Protein 4JIU (pdb70)

B-factor: mean 21.11, std 15.4, range [8.43, 157.91]

Structure (mmCIF, N/CA/C/O backbone):
data_4JIU
#
_entry.id   4JIU
#
_cell.length_a   34.620
_cell.length_b   44.660
_cell.length_c   72.000
_cell.angle_alpha   90.00
_cell.angle_beta   90.00
_cell.angle_gamma   90.00
#
_symmetry.space_group_name_H-M   'P 21 21 21'
#
loop_
_entity.id
_entity.type
_entity.pdbx_description
1 polymer Proabylysin
2 non-polymer 'ZINC ION'
3 non-polymer GLYCEROL
4 water water
#
loop_
_atom_site.group_PDB
_atom_site.id
_atom_site.type_symbol
_atom_site.label_atom_id
_atom_site.label_alt_id
_atom_site.label_comp_id
_atom_site.label_asym_id
_atom_site.label_entity_id
_atom_site.label_seq_id
_atom_site.pdbx_PDB_ins_code
_atom_site.Cartn_x
_atom_site.Cartn_y
_atom_site.Cartn_z
_atom_site.occupancy
_atom_site.B_iso_or_equiv
_atom_site.auth_seq_id
_atom_site.auth_comp_id
_atom_site.auth_asym_id
_atom_site.auth_atom_id
_atom_site.pdbx_PDB_model_num
ATOM 1 N N . MET A 1 1 ? 16.588 28.977 71.435 1.00 60.37 1 MET A N 1
ATOM 2 C CA . MET A 1 1 ? 17.553 27.904 71.206 1.00 47.98 1 MET A CA 1
ATOM 3 C C . MET A 1 1 ? 17.054 27.099 70.002 1.00 38.76 1 MET A C 1
ATOM 4 O O . MET A 1 1 ? 16.485 27.613 69.025 1.00 30.40 1 MET A O 1
ATOM 9 N N . VAL A 1 2 ? 17.287 25.807 70.011 1.00 32.78 2 VAL A N 1
ATOM 10 C CA . VAL A 1 2 ? 16.818 24.859 69.030 1.00 24.15 2 VAL A CA 1
ATOM 11 C C . VAL A 1 2 ? 15.327 25.075 68.796 1.00 21.99 2 VAL A C 1
ATOM 12 O O . VAL A 1 2 ? 14.888 25.064 67.649 1.00 20.45 2 VAL A O 1
ATOM 16 N N . GLU A 1 3 ? 14.545 25.260 69.833 1.00 24.23 3 GLU A N 1
ATOM 17 C CA . GLU A 1 3 ? 13.110 25.483 69.725 1.00 28.73 3 GLU A CA 1
ATOM 18 C C . GLU A 1 3 ? 12.804 26.691 68.876 1.00 24.87 3 GLU A C 1
ATOM 19 O O . GLU A 1 3 ? 11.913 26.687 68.016 1.00 27.78 3 GLU A O 1
ATOM 25 N N . ASP A 1 4 ? 13.564 27.788 69.073 1.00 24.07 4 ASP A N 1
ATOM 26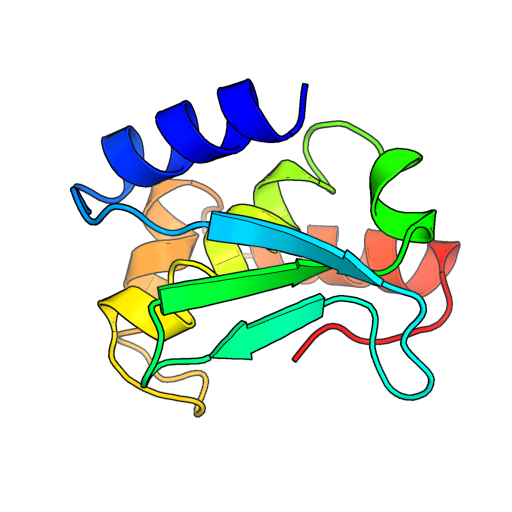 C CA . ASP A 1 4 ? 13.305 28.963 68.238 1.00 24.10 4 ASP A CA 1
ATOM 27 C C . ASP A 1 4 ? 13.669 28.718 66.786 1.00 20.29 4 ASP A C 1
ATOM 28 O O . ASP A 1 4 ? 12.939 29.158 65.861 1.00 19.80 4 ASP A O 1
ATOM 33 N N . LEU A 1 5 ? 14.771 27.994 66.557 1.00 17.65 5 LEU A N 1
ATOM 34 C CA . LEU A 1 5 ? 15.120 27.667 65.170 1.00 16.01 5 LEU A CA 1
ATOM 35 C C . LEU A 1 5 ? 14.080 26.826 64.480 1.00 14.68 5 LEU A C 1
ATOM 36 O O . LEU A 1 5 ? 13.725 27.023 63.337 1.00 15.39 5 LEU A O 1
ATOM 41 N N . LEU A 1 6 ? 13.583 25.842 65.242 1.00 14.93 6 LEU A N 1
ATOM 42 C CA . LEU A 1 6 ? 12.552 24.987 64.690 1.00 14.91 6 LEU A CA 1
ATOM 43 C C . LEU A 1 6 ? 11.279 25.740 64.286 1.00 15.10 6 LEU A C 1
ATOM 44 O O . LEU A 1 6 ? 10.727 25.474 63.216 1.00 14.80 6 LEU A O 1
ATOM 49 N N . GLU A 1 7 ? 10.883 26.715 65.099 1.00 16.51 7 GLU A N 1
ATOM 50 C CA . GLU A 1 7 ? 9.690 27.496 64.724 1.00 16.31 7 GLU A CA 1
ATOM 51 C C . GLU A 1 7 ? 9.933 28.268 63.439 1.00 15.21 7 GLU A C 1
ATOM 52 O O . GLU A 1 7 ? 9.057 28.356 62.571 1.00 16.10 7 GLU A O 1
ATOM 58 N N . HIS A 1 8 ? 11.111 28.865 63.314 1.00 15.40 8 HIS A N 1
ATOM 59 C CA . HIS A 1 8 ? 11.451 29.588 62.074 1.00 15.60 8 HIS A CA 1
ATOM 60 C C . HIS A 1 8 ? 11.461 28.627 60.893 1.00 14.62 8 HIS A C 1
ATOM 61 O O . HIS A 1 8 ? 11.008 28.997 59.812 1.00 16.58 8 HIS A O 1
ATOM 68 N N . ALA A 1 9 ? 11.992 27.436 61.051 1.00 13.95 9 ALA A N 1
ATOM 69 C CA . ALA A 1 9 ? 12.019 26.456 59.972 1.00 13.62 9 ALA A CA 1
ATOM 70 C C . ALA A 1 9 ? 10.636 26.037 59.545 1.00 14.13 9 ALA A C 1
ATOM 71 O O . ALA A 1 9 ? 10.346 25.949 58.342 1.00 14.88 9 ALA A O 1
ATOM 73 N N . LYS A 1 10 ? 9.742 25.760 60.507 1.00 13.88 10 LYS A N 1
ATOM 74 C CA . LYS A 1 10 ? 8.350 25.436 60.159 1.00 13.48 10 LYS A CA 1
ATOM 75 C C . LYS A 1 10 ? 7.690 26.571 59.432 1.00 13.74 10 LYS A C 1
ATOM 76 O O . LYS A 1 10 ? 6.933 26.328 58.481 1.00 16.14 10 LYS A O 1
ATOM 82 N N . ASP A 1 11 ? 7.937 27.801 59.820 1.00 14.04 11 ASP A N 1
ATOM 83 C CA . ASP A 1 11 ? 7.311 28.957 59.147 1.00 15.94 11 ASP A CA 1
ATOM 84 C C . ASP A 1 11 ? 7.771 29.064 57.702 1.00 15.69 11 ASP A C 1
ATOM 85 O O . ASP A 1 11 ? 6.969 29.289 56.776 1.00 19.55 11 ASP A O 1
ATOM 90 N N . ILE A 1 12 ? 9.086 28.881 57.479 1.00 14.93 12 ILE A N 1
ATOM 91 C CA . ILE A 1 12 ? 9.569 29.004 56.097 1.00 15.42 12 ILE A CA 1
ATOM 92 C C . ILE A 1 12 ? 9.077 27.894 55.201 1.00 15.47 12 ILE A C 1
ATOM 93 O O . ILE A 1 12 ? 8.755 28.103 54.035 1.00 16.81 12 ILE A O 1
ATOM 98 N N . LEU A 1 13 ? 9.066 26.676 55.758 1.00 15.36 13 LEU A N 1
ATOM 99 C CA . LEU A 1 13 ? 8.615 25.549 54.945 1.00 14.19 13 LEU A CA 1
ATOM 100 C C . LEU A 1 13 ? 7.103 25.577 54.802 1.00 15.62 13 LEU A C 1
ATOM 101 O O . LEU A 1 13 ? 6.546 24.886 53.941 1.00 21.99 13 LEU A O 1
ATOM 106 N N . GLY A 1 14 ? 6.409 26.310 55.669 1.00 15.79 14 GLY A N 1
ATOM 107 C CA . GLY A 1 14 ? 4.938 26.238 55.680 1.00 17.72 14 GLY A CA 1
ATOM 108 C C . GLY A 1 14 ? 4.429 24.899 56.172 1.00 16.48 14 GLY A C 1
ATOM 109 O O . GLY A 1 14 ? 3.531 24.276 55.570 1.00 20.94 14 GLY A O 1
ATOM 110 N N . TYR A 1 15 ? 4.967 24.516 57.331 1.00 14.62 15 TYR A N 1
ATOM 111 C CA . TYR A 1 15 ? 4.730 23.161 57.865 1.00 13.35 15 TYR A CA 1
ATOM 112 C C . TYR A 1 15 ? 4.298 23.242 59.328 1.00 12.82 15 TYR A C 1
ATOM 113 O O . TYR A 1 15 ? 5.194 23.119 60.175 1.00 15.42 15 TYR A O 1
ATOM 122 N N . GLN A 1 16 ? 3.035 23.375 59.564 1.00 13.11 16 GLN A N 1
ATOM 123 C CA . GLN A 1 16 ? 2.533 23.570 60.921 1.00 14.24 16 GLN A CA 1
ATOM 124 C C . GLN A 1 16 ? 2.083 22.249 61.457 1.00 13.70 16 GLN A C 1
ATOM 125 O O . GLN A 1 16 ? 0.915 21.840 61.303 1.00 16.51 16 GLN A O 1
ATOM 131 N N . ARG A 1 17 ? 3.025 21.571 62.031 1.00 14.28 17 ARG A N 1
ATOM 132 C CA . ARG A 1 17 ? 2.865 20.290 62.684 1.00 13.38 17 ARG A CA 1
ATOM 133 C C . ARG A 1 17 ? 3.632 20.392 63.997 1.00 13.23 17 ARG A C 1
ATOM 134 O O . ARG A 1 17 ? 4.735 20.972 63.986 1.00 13.51 17 ARG A O 1
ATOM 142 N N . PRO A 1 18 ? 3.148 19.796 65.066 1.00 13.40 18 PRO A N 1
ATOM 143 C CA . PRO A 1 18 ? 3.822 19.890 66.376 1.00 13.98 18 PRO A CA 1
ATOM 144 C C . PRO A 1 18 ? 4.989 18.933 66.524 1.00 12.24 18 PRO A C 1
ATOM 145 O O . PRO A 1 18 ? 5.016 18.033 67.355 1.00 13.84 18 PRO A O 1
ATOM 149 N N . VAL A 1 19 ? 5.984 19.152 65.675 1.00 12.20 19 VAL A N 1
ATOM 150 C CA . VAL A 1 19 ? 7.204 18.320 65.650 1.00 11.69 19 VAL A CA 1
ATOM 151 C C . VAL A 1 19 ? 7.959 18.579 66.938 1.00 11.85 19 VAL A C 1
ATOM 152 O O . VAL A 1 19 ? 8.179 19.734 67.323 1.00 13.49 19 VAL A O 1
ATOM 156 N N . LYS A 1 20 ? 8.378 17.523 67.580 1.00 11.75 20 LYS A N 1
ATOM 157 C CA . LYS A 1 20 ? 9.113 17.580 68.821 1.00 12.64 20 LYS A CA 1
ATOM 158 C C . LYS A 1 20 ? 10.583 17.280 68.579 1.00 12.66 20 LYS A C 1
ATOM 159 O O . LYS A 1 20 ? 10.892 16.308 67.902 1.00 15.02 20 LYS A O 1
ATOM 165 N N . VAL A 1 21 ? 11.430 18.058 69.190 1.00 13.20 21 VAL A N 1
ATOM 166 C CA . VAL A 1 21 ? 12.870 17.843 69.123 1.00 13.37 21 VAL A CA 1
ATOM 167 C C . VAL A 1 21 ? 13.348 17.125 70.388 1.00 14.74 21 VAL A C 1
ATOM 168 O O . VAL A 1 21 ? 13.015 17.535 71.515 1.00 19.66 21 VAL A O 1
ATOM 172 N N . ARG A 1 22 ? 14.082 16.064 70.232 1.00 12.53 22 ARG A N 1
ATOM 173 C CA . ARG A 1 22 ? 14.692 15.311 71.301 1.00 15.49 22 ARG A CA 1
ATOM 174 C C . ARG A 1 22 ? 16.173 15.304 71.117 1.00 17.02 22 ARG A C 1
ATOM 175 O O . ARG A 1 22 ? 16.674 15.208 70.008 1.00 16.96 22 ARG A O 1
ATOM 183 N N . ILE A 1 23 ? 16.897 15.429 72.210 1.00 14.88 23 ILE A N 1
ATOM 184 C CA . ILE A 1 23 ? 18.347 15.341 72.171 1.00 15.67 23 ILE A CA 1
ATOM 185 C C . ILE A 1 23 ? 18.746 14.010 72.755 1.00 15.16 23 ILE A C 1
ATOM 186 O O . ILE A 1 23 ? 18.409 13.746 73.926 1.00 19.55 23 ILE A O 1
ATOM 191 N N . ARG A 1 24 ? 19.444 13.165 72.019 1.00 13.18 24 ARG A N 1
ATOM 192 C CA . ARG A 1 24 ? 19.816 11.836 72.460 1.00 13.67 24 ARG A CA 1
ATOM 193 C C . ARG A 1 24 ? 21.133 11.478 71.816 1.00 13.03 24 ARG A C 1
ATOM 194 O O . ARG A 1 24 ? 21.318 11.817 70.646 1.00 14.07 24 ARG A O 1
ATOM 202 N N . PRO A 1 25 ? 22.010 10.766 72.506 1.00 12.58 25 PRO A N 1
ATOM 203 C CA . PRO A 1 25 ? 23.233 10.332 71.862 1.00 13.47 25 PRO A CA 1
ATOM 204 C C . PRO A 1 25 ? 22.922 9.272 70.815 1.00 15.15 25 PRO A C 1
ATOM 205 O O . PRO A 1 25 ? 22.301 8.259 71.073 1.00 20.49 25 PRO A O 1
ATOM 209 N N . LEU A 1 26 ? 23.407 9.521 69.615 1.00 15.94 26 LEU A N 1
ATOM 210 C CA . LEU A 1 26 ? 23.210 8.643 68.483 1.00 19.95 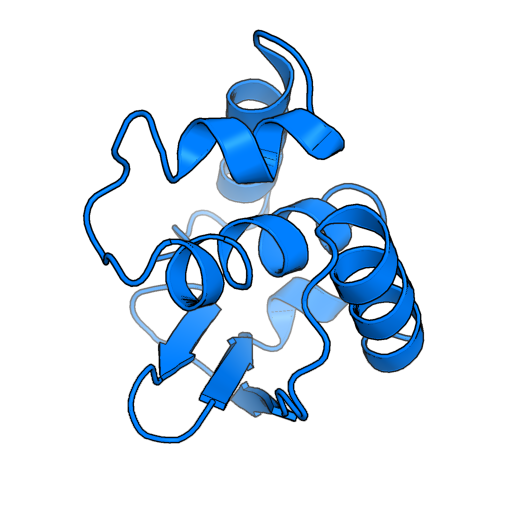26 LEU A CA 1
ATOM 211 C C . LEU A 1 26 ? 24.569 8.090 68.051 1.00 23.30 26 LEU A C 1
ATOM 212 O O . LEU A 1 26 ? 25.564 8.798 68.093 1.00 29.47 26 LEU A O 1
ATOM 217 N N . LYS A 1 27 ? 24.607 6.854 67.616 1.00 30.24 27 LYS A N 1
ATOM 218 C CA . LYS A 1 27 ? 25.859 6.226 67.226 1.00 31.00 27 LYS A CA 1
ATOM 219 C C . LYS A 1 27 ? 26.186 6.562 65.775 1.00 27.13 27 LYS A C 1
ATOM 220 O O . LYS A 1 27 ? 27.229 7.061 65.388 1.00 38.79 27 LYS A O 1
ATOM 226 N N . MET A 1 28 ? 25.187 6.282 64.963 1.00 26.42 28 MET A N 1
ATOM 227 C CA . MET A 1 28 ? 25.394 6.130 63.527 1.00 26.24 28 MET A CA 1
ATOM 228 C C . MET A 1 28 ? 25.141 7.390 62.745 1.00 23.30 28 MET A C 1
ATOM 229 O O . MET A 1 28 ? 25.514 7.418 61.578 1.00 30.74 28 MET A O 1
ATOM 234 N N . SER A 1 29 ? 24.540 8.414 63.364 1.00 21.96 29 SER A N 1
ATOM 235 C CA . SER A 1 29 ? 24.261 9.680 62.739 1.00 18.89 29 SER A CA 1
ATOM 236 C C . SER A 1 29 ? 24.269 10.795 63.773 1.00 16.34 29 SER A C 1
ATOM 237 O O . SER A 1 29 ? 24.463 10.548 64.968 1.00 19.94 29 SER A O 1
ATOM 240 N N . ILE A 1 30 ? 23.993 11.989 63.284 1.00 14.14 30 ILE A N 1
ATOM 241 C CA . ILE A 1 30 ? 23.787 13.089 64.209 1.00 13.22 30 ILE A CA 1
ATOM 242 C C . ILE A 1 30 ? 22.347 13.584 64.258 1.00 10.87 30 ILE A C 1
ATOM 243 O O . ILE A 1 30 ? 22.057 14.429 65.084 1.00 12.33 30 ILE A O 1
ATOM 248 N N . ALA A 1 31 ? 21.479 13.080 63.385 1.00 10.96 31 ALA A N 1
ATOM 249 C CA . ALA A 1 31 ? 20.075 13.487 63.408 1.00 9.87 31 ALA A CA 1
ATOM 250 C C . ALA A 1 31 ? 19.257 12.522 62.610 1.00 9.87 31 ALA A C 1
ATOM 251 O O . ALA A 1 31 ? 19.701 12.012 61.591 1.00 11.25 31 ALA A O 1
ATOM 253 N N . ARG A 1 32 ? 18.011 12.342 63.071 1.00 10.93 32 ARG A N 1
ATOM 254 C CA . ARG A 1 32 ? 17.063 11.509 62.324 1.00 10.52 32 ARG A CA 1
ATOM 255 C C . ARG A 1 32 ? 15.631 11.913 62.708 1.00 10.01 32 ARG A C 1
ATOM 256 O O . ARG A 1 32 ? 15.477 12.697 63.628 1.00 13.79 32 ARG A O 1
ATOM 264 N N . VAL A 1 33 ? 14.649 11.441 61.980 1.00 9.90 33 VAL A N 1
ATOM 265 C CA . VAL A 1 33 ? 13.253 11.709 62.270 1.00 9.49 33 VAL A CA 1
ATOM 266 C C . VAL A 1 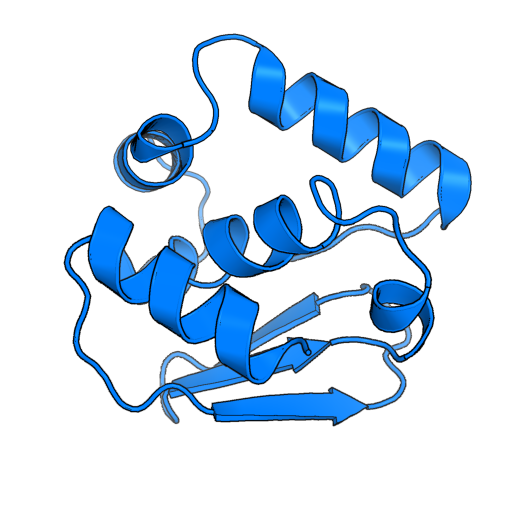33 ? 12.500 10.428 62.587 1.00 9.69 33 VAL A C 1
ATOM 267 O O . VAL A 1 33 ? 12.871 9.316 62.246 1.00 10.73 33 VAL A O 1
ATOM 271 N N . SER A 1 34 ? 11.325 10.661 63.193 1.00 10.86 34 SER A N 1
ATOM 272 C CA . SER A 1 34 ? 10.234 9.696 63.210 1.00 10.08 34 SER A CA 1
ATOM 273 C C . SER A 1 34 ? 9.044 10.308 62.432 1.00 9.74 34 SER A C 1
ATOM 274 O O . SER A 1 34 ? 8.489 11.336 62.864 1.00 10.50 34 SER A O 1
ATOM 277 N N . PHE A 1 35 ? 8.738 9.693 61.299 1.00 10.39 35 PHE A N 1
ATOM 278 C CA . PHE A 1 35 ? 7.545 10.058 60.547 1.00 10.53 35 PHE A CA 1
ATOM 279 C C . PHE A 1 35 ? 6.285 9.746 61.329 1.00 11.13 35 PHE A C 1
ATOM 280 O O . PHE A 1 35 ? 5.286 10.487 61.321 1.00 12.63 35 PHE A O 1
ATOM 288 N N . LYS A 1 36 ? 6.302 8.597 62.009 1.00 10.88 36 LYS A N 1
ATOM 289 C CA . LYS A 1 36 ? 5.135 8.114 62.747 1.00 12.55 36 LYS A CA 1
ATOM 290 C C . LYS A 1 36 ? 4.745 9.052 63.859 1.00 12.52 36 LYS A C 1
ATOM 291 O O . LYS A 1 36 ? 3.582 9.397 64.042 1.00 15.86 36 LYS A O 1
ATOM 297 N N . TYR A 1 37 ? 5.742 9.494 64.626 1.00 12.08 37 TYR A N 1
ATOM 298 C CA . TYR A 1 37 ? 5.510 10.276 65.832 1.00 12.31 37 TYR A CA 1
ATOM 299 C C . TYR A 1 37 ? 5.773 11.765 65.669 1.00 12.34 37 TYR A C 1
ATOM 300 O O . TYR A 1 37 ? 5.449 12.563 66.549 1.00 14.75 37 TYR A O 1
ATOM 309 N N . GLY A 1 38 ? 6.367 12.180 64.538 1.00 11.61 38 GLY A N 1
ATOM 310 C CA . GLY A 1 38 ? 6.581 13.592 64.338 1.00 11.56 38 GLY A CA 1
ATOM 311 C C . GLY A 1 38 ? 7.657 14.139 65.273 1.00 10.76 38 GLY A C 1
ATOM 312 O O . GLY A 1 38 ? 7.429 15.107 66.006 1.00 12.79 38 GLY A O 1
ATOM 313 N N . THR A 1 39 ? 8.836 13.524 65.219 1.00 10.64 39 THR A N 1
ATOM 314 C CA . THR A 1 39 ? 9.946 13.942 66.060 1.00 10.26 39 THR A CA 1
ATOM 315 C C . THR A 1 39 ? 11.208 14.086 65.204 1.00 9.29 39 THR A C 1
ATOM 316 O O . THR A 1 39 ? 11.365 13.445 64.168 1.00 10.50 39 THR A O 1
ATOM 320 N N . ILE A 1 40 ? 12.076 14.928 65.711 1.00 9.20 40 ILE A N 1
ATOM 321 C CA . ILE A 1 40 ? 13.449 15.068 65.219 1.00 9.15 40 ILE A CA 1
ATOM 322 C C . ILE A 1 40 ? 14.365 14.772 66.402 1.00 9.95 40 ILE A C 1
ATOM 323 O O . ILE A 1 40 ? 14.222 15.436 67.430 1.00 11.79 40 ILE A O 1
ATOM 328 N N . THR A 1 41 ? 15.236 13.792 66.279 1.00 10.28 41 THR A N 1
ATOM 329 C CA . THR A 1 41 ? 16.217 13.493 67.320 1.00 10.87 41 THR A CA 1
ATOM 330 C C . THR A 1 41 ? 17.573 13.941 66.855 1.00 11.26 41 THR A C 1
ATOM 331 O O . THR A 1 41 ? 18.002 13.637 65.738 1.00 12.20 41 THR A O 1
ATOM 335 N N . LEU A 1 42 ? 18.269 14.696 67.725 1.00 11.94 42 LEU A N 1
ATOM 336 C CA . LEU A 1 42 ? 19.542 15.281 67.445 1.00 11.38 42 LEU A CA 1
ATOM 337 C C . LEU A 1 42 ? 20.554 14.739 68.450 1.00 11.50 42 LEU A C 1
ATOM 338 O O . LEU A 1 42 ? 20.266 14.715 69.655 1.00 12.31 42 LEU A O 1
ATOM 343 N N . ASP A 1 43 ? 21.722 14.426 67.984 1.00 11.78 43 ASP A N 1
ATOM 344 C CA . ASP A 1 43 ? 22.855 14.117 68.873 1.00 12.35 43 ASP A CA 1
ATOM 345 C C . ASP A 1 43 ? 23.283 15.386 69.588 1.00 12.47 43 ASP A C 1
ATOM 346 O O . ASP A 1 43 ? 23.211 16.456 68.995 1.00 13.61 43 ASP A O 1
ATOM 351 N N . PRO A 1 44 ? 23.698 15.322 70.865 1.00 13.20 44 PRO A N 1
ATOM 352 C CA . PRO A 1 44 ? 24.087 16.532 71.554 1.00 14.37 44 PRO A CA 1
ATOM 353 C C . PRO A 1 44 ? 25.155 17.353 70.848 1.00 16.20 44 PRO A C 1
ATOM 354 O O . PRO A 1 44 ? 25.205 18.592 71.052 1.00 17.69 44 PRO A O 1
ATOM 358 N N . ALA A 1 45 ? 25.989 16.735 70.021 1.00 16.39 45 ALA A N 1
ATOM 359 C CA . ALA A 1 45 ? 26.986 17.535 69.308 1.00 20.24 45 ALA A CA 1
ATOM 360 C C . ALA A 1 45 ? 26.378 18.597 68.402 1.00 17.21 45 ALA A C 1
ATOM 361 O O . ALA A 1 45 ? 27.005 19.633 68.111 1.00 19.84 45 ALA A O 1
ATOM 363 N N . VAL A 1 46 ? 25.186 18.373 67.922 1.00 14.87 46 VAL A N 1
ATOM 364 C CA . VAL A 1 46 ? 24.547 19.376 67.069 1.00 15.49 46 VAL A CA 1
ATOM 365 C C . VAL A 1 46 ? 24.437 20.710 67.780 1.00 18.82 46 VAL A C 1
ATOM 366 O O . VAL A 1 46 ? 24.460 21.734 67.128 1.00 18.85 46 VAL A O 1
ATOM 370 N N . LEU A 1 47 ? 24.250 20.725 69.103 1.00 20.49 47 LEU A N 1
ATOM 371 C CA . LEU A 1 47 ? 23.914 21.952 69.842 1.00 18.58 47 LEU A CA 1
ATOM 372 C C . LEU A 1 47 ? 25.088 22.890 69.926 1.00 19.33 47 LEU A C 1
ATOM 373 O O . LEU A 1 47 ? 24.951 24.051 70.321 1.00 21.16 47 LEU A O 1
ATOM 378 N N . ASN A 1 48 ? 26.289 22.384 69.523 1.00 19.28 48 ASN A N 1
ATOM 379 C CA . ASN A 1 48 ? 27.483 23.187 69.476 1.00 20.95 48 ASN A CA 1
ATOM 380 C C . ASN A 1 48 ? 27.891 23.608 68.064 1.00 22.99 48 ASN A C 1
ATOM 381 O O . ASN A 1 48 ? 28.974 24.196 67.842 1.00 22.52 48 ASN A O 1
ATOM 386 N N . LEU A 1 49 ? 27.102 23.328 67.053 1.00 21.24 49 LEU A N 1
ATOM 387 C CA . LEU A 1 49 ? 27.356 23.795 65.682 1.00 16.96 49 LEU A CA 1
ATOM 388 C C . LEU A 1 49 ? 27.065 25.267 65.519 1.00 16.98 49 LEU A C 1
ATOM 389 O O . LEU A 1 49 ? 26.390 25.875 66.373 1.00 21.05 49 LEU A O 1
ATOM 394 N N . GLU A 1 50 ? 27.555 25.894 64.439 1.00 18.75 50 GLU A N 1
ATOM 395 C CA . GLU A 1 50 ? 27.148 27.258 64.136 1.00 19.83 50 GLU A CA 1
ATOM 396 C C . GLU A 1 50 ? 25.638 27.306 63.802 1.00 15.29 50 GLU A C 1
ATOM 397 O O . GLU A 1 50 ? 25.061 26.320 63.415 1.00 14.09 50 GLU A O 1
ATOM 403 N N . GLU A 1 51 ? 25.030 28.490 63.930 1.00 15.11 51 GLU A N 1
ATOM 404 C CA . GLU A 1 51 ? 23.583 28.581 63.728 1.00 14.21 51 GLU A CA 1
ATOM 405 C C . GLU A 1 51 ? 23.163 28.104 62.354 1.00 12.81 51 GLU A C 1
ATOM 406 O O . GLU A 1 51 ? 22.137 27.449 62.262 1.00 12.71 51 GLU A O 1
ATOM 412 N N . GLU A 1 52 ? 23.887 28.480 61.279 1.00 12.75 52 GLU A N 1
ATOM 413 C CA . GLU A 1 52 ? 23.432 28.062 59.957 1.00 11.92 52 GLU A CA 1
ATOM 414 C C . GLU A 1 52 ? 23.484 26.559 59.822 1.00 10.47 52 GLU A C 1
ATOM 415 O O . GLU A 1 52 ? 22.656 25.967 59.127 1.00 11.43 52 GLU A O 1
ATOM 421 N N . GLU A 1 53 ? 24.489 25.906 60.425 1.00 11.23 53 GLU A N 1
ATOM 422 C CA A GLU A 1 53 ? 24.646 24.467 60.437 0.32 10.55 53 GLU A CA 1
ATOM 423 C CA B GLU A 1 53 ? 24.615 24.459 60.379 0.68 10.77 53 GLU A CA 1
ATOM 424 C C . GLU A 1 53 ? 23.494 23.783 61.181 1.00 11.06 53 GLU A C 1
ATOM 425 O O . GLU A 1 53 ? 22.935 22.818 60.720 1.00 10.40 53 GLU A O 1
ATOM 436 N N . MET A 1 54 ? 23.209 24.308 62.368 1.00 10.68 54 MET A N 1
ATOM 437 C CA . MET A 1 54 ? 22.053 23.770 63.129 1.00 11.12 54 MET A CA 1
ATOM 438 C C . MET A 1 54 ? 20.760 23.935 62.339 1.00 10.15 54 MET A C 1
ATOM 439 O O . MET A 1 54 ? 19.921 23.043 62.299 1.00 10.95 54 MET A O 1
ATOM 447 N N . PHE A 1 55 ? 20.595 25.127 61.761 1.00 9.84 55 PHE A N 1
ATOM 448 C CA . PHE A 1 55 ? 19.392 25.390 60.982 1.00 9.60 55 PHE A CA 1
ATOM 449 C C . PHE A 1 55 ? 19.313 24.423 59.793 1.00 9.30 55 PHE A C 1
ATOM 450 O O . PHE A 1 55 ? 18.232 23.942 59.471 1.00 10.03 55 PHE A O 1
ATOM 458 N N . TYR A 1 56 ? 20.442 24.168 59.127 1.00 9.30 56 TYR A N 1
ATOM 459 C CA . TYR A 1 56 ? 20.433 23.192 58.037 1.00 9.05 56 TYR A CA 1
ATOM 460 C C . TYR A 1 56 ? 19.888 21.863 58.493 1.00 8.84 56 TYR A C 1
ATOM 461 O O . TYR A 1 56 ? 19.110 21.212 57.837 1.00 9.39 56 TYR A O 1
ATOM 470 N N . ILE A 1 57 ? 20.431 21.353 59.621 1.00 9.24 57 ILE A N 1
ATOM 471 C CA . ILE A 1 57 ? 19.981 20.063 60.108 1.00 9.30 57 ILE A CA 1
ATOM 472 C C . ILE A 1 57 ? 18.470 20.052 60.337 1.00 9.14 57 ILE A C 1
ATOM 473 O O . ILE A 1 57 ? 17.797 19.100 59.958 1.00 9.77 57 ILE A O 1
ATOM 478 N N . LEU A 1 58 ? 17.954 21.078 61.000 1.00 9.35 58 LEU A N 1
ATOM 479 C CA . LEU A 1 58 ? 16.526 21.154 61.240 1.00 9.23 58 LEU A CA 1
ATOM 480 C C . LEU A 1 58 ? 15.744 21.187 59.952 1.00 8.96 58 LEU A C 1
ATOM 481 O O . LEU A 1 58 ? 14.704 20.523 59.824 1.00 10.07 58 LEU A O 1
ATOM 486 N N . ILE A 1 59 ? 16.163 22.006 58.979 1.00 9.13 59 ILE A N 1
ATOM 487 C CA . ILE A 1 59 ? 15.496 22.094 57.694 1.00 8.89 59 ILE A CA 1
ATOM 488 C C . ILE A 1 59 ? 15.564 20.755 56.973 1.00 8.51 59 ILE A C 1
ATOM 489 O O . ILE A 1 59 ? 14.528 20.344 56.394 1.00 9.51 59 ILE A O 1
ATOM 494 N N . HIS A 1 60 ? 16.709 20.108 56.968 1.00 9.10 60 HIS A N 1
ATOM 495 C CA . HIS A 1 60 ? 16.866 18.816 56.320 1.00 8.81 60 HIS A CA 1
ATOM 496 C C . HIS A 1 60 ? 15.905 17.819 56.910 1.00 8.43 60 HIS A C 1
ATOM 497 O O . HIS A 1 60 ? 15.209 17.067 56.196 1.00 9.21 60 HIS A O 1
ATOM 504 N N . GLU A 1 61 ? 15.890 17.742 58.241 1.00 8.71 61 GLU A N 1
ATOM 505 C CA . GLU A 1 61 ? 15.018 16.753 58.878 1.00 8.84 61 GLU A CA 1
ATOM 506 C C . GLU A 1 61 ? 13.521 17.079 58.718 1.00 8.78 61 GLU A C 1
ATOM 507 O O . GLU A 1 61 ? 12.721 16.213 58.439 1.00 9.27 61 GLU A O 1
ATOM 513 N N . LEU A 1 62 ? 13.167 18.364 58.817 1.00 8.74 62 LEU A N 1
ATOM 514 C CA A LEU A 1 62 ? 11.791 18.749 58.593 0.41 9.21 62 LEU A CA 1
ATOM 515 C CA B LEU A 1 62 ? 11.810 18.786 58.583 0.59 9.55 62 LEU A CA 1
ATOM 516 C C . LEU A 1 62 ? 11.409 18.488 57.132 1.00 9.52 62 LEU A C 1
ATOM 517 O O . LEU A 1 62 ? 10.251 18.123 56.893 1.00 10.77 62 LEU A O 1
ATOM 526 N N . ALA A 1 63 ? 12.320 18.632 56.177 1.00 9.55 63 ALA A N 1
ATOM 527 C CA . ALA A 1 63 ? 12.043 18.326 54.799 1.00 9.42 63 ALA A CA 1
ATOM 528 C C . ALA A 1 63 ? 11.707 16.864 54.603 1.00 9.34 63 ALA A C 1
ATOM 529 O O . ALA A 1 63 ? 10.825 16.515 53.807 1.00 10.27 63 ALA A O 1
ATOM 531 N N . HIS A 1 64 ? 12.356 15.974 55.344 1.00 8.81 64 HIS A N 1
ATOM 532 C CA . HIS A 1 64 ? 11.994 14.545 55.296 1.00 8.88 64 HIS A CA 1
ATOM 533 C C . HIS A 1 64 ? 10.546 14.381 55.699 1.00 9.56 64 HIS A C 1
ATOM 534 O O . HIS A 1 64 ? 9.751 13.698 55.066 1.00 10.79 64 HIS A O 1
ATOM 541 N N . LEU A 1 65 ? 10.177 14.986 56.814 1.00 9.71 65 LEU A N 1
ATOM 542 C CA . LEU A 1 65 ? 8.845 14.865 57.366 1.00 10.58 65 LEU A CA 1
ATOM 543 C C . LEU A 1 65 ? 7.825 15.463 56.404 1.00 11.05 65 LEU A C 1
ATOM 544 O O . LEU A 1 65 ? 6.768 14.843 56.148 1.00 13.79 65 LEU A O 1
ATOM 549 N N . LYS A 1 66 ? 8.073 16.647 55.889 1.00 11.30 66 LYS A N 1
ATOM 550 C CA . LYS A 1 66 ? 7.110 17.311 55.017 1.00 11.54 66 LYS A CA 1
ATOM 551 C C . LYS A 1 66 ? 6.941 16.608 53.686 1.00 11.51 66 LYS A C 1
ATOM 552 O O . LYS A 1 66 ? 5.843 16.474 53.188 1.00 13.20 66 LYS A O 1
ATOM 562 N N . ALA A 1 67 ? 8.056 16.253 53.052 1.00 11.27 67 ALA A N 1
ATOM 563 C CA . ALA A 1 67 ? 8.029 15.537 51.787 1.00 12.12 67 ALA A CA 1
ATOM 564 C C . ALA A 1 67 ? 7.630 14.092 51.942 1.00 12.28 67 ALA A C 1
ATOM 565 O O . ALA A 1 67 ? 7.379 13.416 50.927 1.00 14.84 67 ALA A O 1
ATOM 567 N N . GLU A 1 68 ? 7.575 13.562 53.149 1.00 12.14 68 GLU A N 1
ATOM 568 C CA . GLU A 1 68 ? 7.104 12.233 53.487 1.00 13.35 68 GLU A CA 1
ATOM 569 C C . GLU A 1 68 ? 7.935 11.176 52.788 1.00 11.64 68 GLU A C 1
ATOM 570 O O . GLU A 1 68 ? 7.470 10.225 52.190 1.00 14.38 68 GLU A O 1
ATOM 576 N N . THR A 1 69 ? 9.254 11.377 52.879 1.00 11.33 69 THR A N 1
ATOM 577 C CA . THR A 1 69 ? 10.195 10.465 52.247 1.00 12.80 69 THR A CA 1
ATOM 578 C C . THR A 1 69 ? 11.544 10.422 52.936 1.00 11.48 69 THR A C 1
ATOM 579 O O . THR A 1 69 ? 11.992 11.489 53.362 1.00 12.00 69 THR A O 1
ATOM 583 N N . SER A 1 70 ? 12.106 9.235 53.034 1.00 10.53 70 SER A N 1
ATOM 584 C CA . SER A 1 70 ? 13.478 9.075 53.443 1.00 10.09 70 SER A CA 1
ATOM 585 C C . SER A 1 70 ? 14.498 9.225 52.311 1.00 10.05 70 SER A C 1
ATOM 586 O O . SER A 1 70 ? 15.682 9.449 52.544 1.00 10.94 70 SER A O 1
ATOM 589 N N . TYR A 1 71 ? 14.013 9.087 51.089 1.00 11.65 71 TYR A N 1
ATOM 590 C CA . TYR A 1 71 ? 14.853 9.274 49.933 1.00 11.62 71 TYR A CA 1
ATOM 591 C C . TYR A 1 71 ? 15.000 10.767 49.630 1.00 11.06 71 TYR A C 1
ATOM 592 O O . TYR A 1 71 ? 14.006 11.490 49.686 1.00 11.93 71 TYR A O 1
ATOM 601 N N . HIS A 1 72 ? 16.226 11.201 49.289 1.00 10.69 72 HIS A N 1
ATOM 602 C CA . HIS A 1 72 ? 16.444 12.610 49.036 1.00 11.18 72 HIS A CA 1
ATOM 603 C C . HIS A 1 72 ? 16.023 12.923 47.578 1.00 11.96 72 HIS A C 1
ATOM 604 O O . HIS A 1 72 ? 16.858 13.093 46.682 1.00 14.02 72 HIS A O 1
ATOM 611 N N . SER A 1 73 ? 14.740 13.011 47.391 1.00 11.82 73 SER A N 1
ATOM 612 C CA . SER A 1 73 ? 14.070 13.211 46.098 1.00 12.99 73 SER A CA 1
ATOM 613 C C . SER A 1 73 ? 14.113 14.660 45.703 1.00 13.49 73 SER A C 1
ATOM 614 O O . SER A 1 73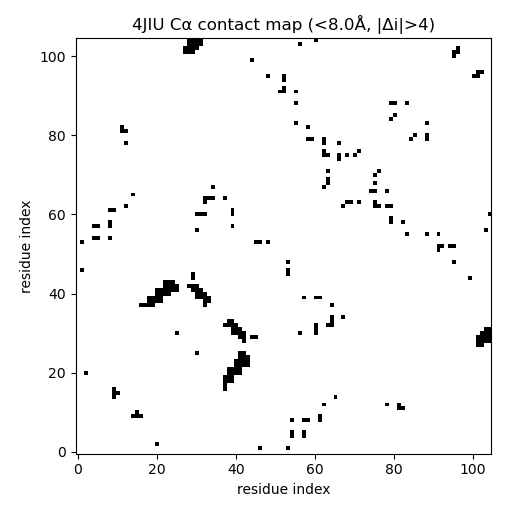 ? 14.488 15.549 46.454 1.00 12.47 73 SER A O 1
ATOM 617 N N . SER A 1 74 ? 13.637 14.921 44.469 1.00 15.31 74 SER A N 1
ATOM 618 C CA A SER A 1 74 ? 13.576 16.326 44.057 0.55 16.10 74 SER A CA 1
ATOM 619 C CA B SER A 1 74 ? 13.552 16.318 44.041 0.45 16.82 74 SER A CA 1
ATOM 620 C C . SER A 1 74 ? 12.603 17.103 44.947 1.00 14.20 74 SER A C 1
ATOM 621 O O . SER A 1 74 ? 12.816 18.292 45.251 1.00 15.03 74 SER A O 1
ATOM 626 N N . SER A 1 75 ? 11.511 16.453 45.404 1.00 15.29 75 SER A N 1
ATOM 627 C CA A SER A 1 75 ? 10.561 17.139 46.281 0.45 14.83 75 SER A CA 1
ATOM 628 C CA B SER A 1 75 ? 10.594 17.242 46.245 0.55 15.84 75 SER A CA 1
ATOM 629 C C . SER A 1 75 ? 11.198 17.479 47.618 1.00 13.48 75 SER A C 1
ATOM 630 O O . SER A 1 75 ? 10.945 18.535 48.212 1.00 15.49 75 SER A O 1
ATOM 635 N N . PHE A 1 76 ? 12.009 16.550 48.104 1.00 12.37 76 PHE A N 1
ATOM 636 C CA . PHE A 1 76 ? 12.769 16.804 49.331 1.00 11.47 76 PHE A CA 1
ATOM 637 C C . PHE A 1 76 ? 13.636 18.027 49.192 1.00 11.07 76 PHE A C 1
ATOM 638 O O . PHE A 1 76 ? 13.659 18.944 50.010 1.00 11.66 76 PHE A O 1
ATOM 646 N N . TRP A 1 77 ? 14.454 18.057 48.123 1.00 11.35 77 TRP A N 1
ATOM 647 C CA . TRP A 1 77 ? 15.394 19.137 47.940 1.00 12.15 77 TRP A CA 1
ATOM 648 C C . TRP A 1 77 ? 14.681 20.459 47.692 1.00 12.14 77 TRP A C 1
ATOM 649 O O . TRP A 1 77 ? 15.161 21.498 48.075 1.00 12.23 77 TRP A O 1
ATOM 660 N N . ARG A 1 78 ? 13.475 20.409 47.061 1.00 13.75 78 ARG A N 1
ATOM 661 C CA . ARG A 1 78 ? 12.709 21.639 46.903 1.00 14.16 78 ARG A CA 1
ATOM 662 C C . ARG A 1 78 ? 12.377 22.298 48.250 1.00 13.04 78 ARG A C 1
ATOM 663 O O . ARG A 1 78 ? 12.427 23.520 48.365 1.00 14.03 78 ARG A O 1
ATOM 671 N N . GLU A 1 79 ? 12.083 21.478 49.259 1.00 12.06 79 GLU A N 1
ATOM 672 C CA . GLU A 1 79 ? 11.810 22.065 50.573 1.00 12.14 79 GLU A CA 1
ATOM 673 C C . GLU A 1 79 ? 13.086 22.697 51.128 1.00 10.94 79 GLU A C 1
ATOM 674 O O . GLU A 1 79 ? 13.084 23.803 51.651 1.00 11.26 79 GLU A O 1
ATOM 680 N N . VAL A 1 80 ? 14.204 21.968 51.093 1.00 10.36 80 VAL A N 1
ATOM 681 C CA . VAL A 1 80 ? 15.494 22.489 51.592 1.00 10.14 80 VAL A CA 1
ATOM 682 C C . VAL A 1 80 ? 15.858 23.804 50.934 1.00 10.25 80 VAL A C 1
ATOM 683 O O . VAL A 1 80 ? 16.341 24.738 51.598 1.00 10.60 80 VAL A O 1
ATOM 687 N N . GLU A 1 81 ? 15.557 23.889 49.641 1.00 10.01 81 GLU A N 1
ATOM 688 C CA . GLU A 1 81 ? 15.906 25.065 48.849 1.00 10.99 81 GLU A CA 1
ATOM 689 C C . GLU A 1 81 ? 15.040 26.279 49.118 1.00 11.52 81 GLU A C 1
ATOM 690 O O . GLU A 1 81 ? 15.326 27.357 48.630 1.00 12.42 81 GLU A O 1
ATOM 696 N N . 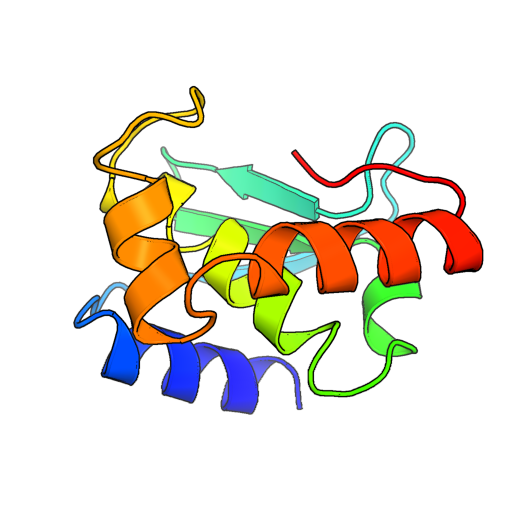LYS A 1 82 ? 14.019 26.141 49.963 1.00 11.17 82 LYS A N 1
ATOM 697 C CA . LYS A 1 82 ? 13.337 27.335 50.491 1.00 11.44 82 LYS A CA 1
ATOM 698 C C . LYS A 1 82 ? 14.240 28.147 51.405 1.00 10.19 82 LYS A C 1
ATOM 699 O O . LYS A 1 82 ? 13.945 29.335 51.634 1.00 11.61 82 LYS A O 1
ATOM 705 N N . VAL A 1 83 ? 15.328 27.568 51.878 1.00 10.97 83 VAL A N 1
ATOM 706 C CA . VAL A 1 83 ? 16.303 28.242 52.710 1.00 11.15 83 VAL A CA 1
ATOM 707 C C . VAL A 1 83 ? 17.690 28.218 52.040 1.00 10.29 83 VAL A C 1
ATOM 708 O O . VAL A 1 83 ? 18.291 29.281 51.983 1.00 11.26 83 VAL A O 1
ATOM 712 N N . PHE A 1 84 ? 18.135 27.041 51.589 1.00 10.45 84 PHE A N 1
ATOM 713 C CA . PHE A 1 84 ? 19.514 26.869 51.131 1.00 10.82 84 PHE A CA 1
ATOM 714 C C . PHE A 1 84 ? 19.530 26.745 49.613 1.00 11.12 84 PHE A C 1
ATOM 715 O O . PHE A 1 84 ? 19.157 25.681 49.102 1.00 12.03 84 PHE A O 1
ATOM 723 N N . PRO A 1 85 ? 19.860 27.787 48.863 1.00 11.58 85 PRO A N 1
ATOM 724 C CA . PRO A 1 85 ? 19.742 27.749 47.404 1.00 12.23 85 PRO A CA 1
ATOM 725 C C . PRO A 1 85 ? 20.881 27.023 46.744 1.00 12.33 85 PRO A C 1
ATOM 726 O O . PRO A 1 85 ? 22.017 27.064 47.199 1.00 12.93 85 PRO A O 1
ATOM 730 N N . GLY A 1 86 ? 20.614 26.362 45.631 1.00 14.10 86 GLY A N 1
ATOM 731 C CA . GLY A 1 86 ? 21.685 25.953 44.743 1.00 14.39 86 GLY A CA 1
ATOM 732 C C . GLY A 1 86 ? 22.604 24.965 45.397 1.00 13.57 86 GLY A C 1
ATOM 733 O O . GLY A 1 86 ? 22.231 23.907 45.889 1.00 14.65 86 GLY A O 1
ATOM 734 N N . GLU A 1 87 ? 23.896 25.278 45.368 1.00 14.32 87 GLU A N 1
ATOM 735 C CA . GLU A 1 87 ? 24.927 24.455 45.924 1.00 15.38 87 GLU A CA 1
ATOM 736 C C . GLU A 1 87 ? 25.085 24.595 47.431 1.00 15.23 87 GLU A C 1
ATOM 737 O O . GLU A 1 87 ? 25.950 23.923 48.029 1.00 14.88 87 GLU A O 1
ATOM 743 N N . ARG A 1 88 ? 24.286 25.417 48.066 1.00 12.69 88 ARG A N 1
ATOM 744 C CA . ARG A 1 88 ? 24.557 25.726 49.506 1.00 12.99 88 ARG A CA 1
ATOM 745 C C . ARG A 1 88 ? 24.296 24.537 50.413 1.00 12.45 88 ARG A C 1
ATOM 746 O O . ARG A 1 88 ? 25.066 24.370 51.356 1.00 12.90 88 ARG A O 1
ATOM 754 N N . ALA A 1 89 ? 23.260 23.718 50.190 1.00 11.81 89 ALA A N 1
ATOM 755 C CA . ALA A 1 89 ? 23.058 22.602 51.121 1.00 11.82 89 ALA A CA 1
ATOM 756 C C . ALA A 1 89 ? 24.237 21.681 51.173 1.00 12.34 89 ALA A C 1
ATOM 757 O O . ALA A 1 89 ? 24.658 21.217 52.228 1.00 13.47 89 ALA A O 1
ATOM 759 N N . LYS A 1 90 ? 24.831 21.367 50.018 1.00 12.83 90 LYS A N 1
ATOM 760 C CA . LYS A 1 90 ? 25.974 20.460 50.030 1.00 14.66 90 LYS A CA 1
ATOM 761 C C . LYS A 1 90 ? 27.159 21.130 50.690 1.00 13.44 90 LYS A C 1
ATOM 762 O O . LYS A 1 90 ? 27.929 20.433 51.341 1.00 14.74 90 LYS A O 1
ATOM 768 N N . GLU A 1 91 ? 27.356 22.419 50.545 1.00 13.92 91 GLU A N 1
ATOM 769 C CA . GLU A 1 91 ? 28.434 23.156 51.208 1.00 13.73 91 GLU A CA 1
ATOM 770 C C . GLU A 1 91 ? 28.276 23.050 52.742 1.00 12.66 91 GLU A C 1
ATOM 771 O O . GLU A 1 91 ? 29.224 22.783 53.494 1.00 14.10 91 GLU A O 1
ATOM 777 N N . ILE A 1 92 ? 27.068 23.264 53.236 1.00 12.27 92 ILE A N 1
ATOM 778 C CA . ILE A 1 92 ? 26.846 23.190 54.684 1.00 11.92 92 ILE A CA 1
ATOM 779 C C . ILE A 1 92 ? 26.995 21.751 55.144 1.00 11.52 92 ILE A C 1
ATOM 780 O O . ILE A 1 92 ? 27.559 21.486 56.212 1.00 12.62 92 ILE A O 1
ATOM 785 N N . GLU A 1 93 ? 26.459 20.772 54.434 1.00 12.71 93 GLU A N 1
ATOM 786 C CA . GLU A 1 93 ? 26.710 19.391 54.776 1.00 12.92 93 GLU A CA 1
ATOM 787 C C . GLU A 1 93 ? 28.193 19.069 54.881 1.00 14.53 93 GLU A C 1
ATOM 788 O O . GLU A 1 93 ? 28.601 18.372 55.796 1.00 15.05 93 GLU A O 1
ATOM 794 N N . ASP A 1 94 ? 28.960 19.592 53.980 1.00 13.93 94 ASP A N 1
ATOM 795 C CA . ASP A 1 94 ? 30.404 19.352 54.011 1.00 15.23 94 ASP A CA 1
ATOM 796 C C . ASP A 1 94 ? 31.000 19.932 55.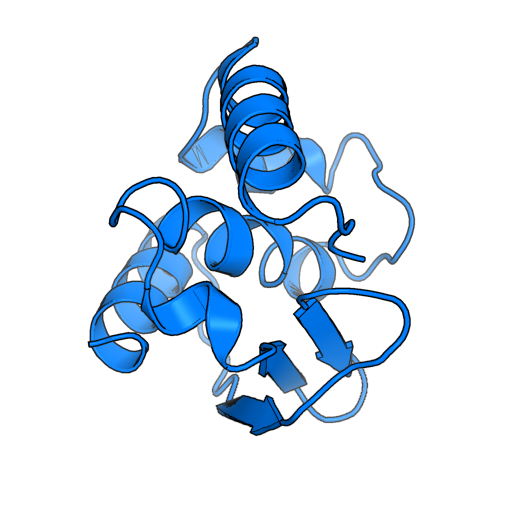276 1.00 13.73 94 ASP A C 1
ATOM 797 O O . ASP A 1 94 ? 31.892 19.335 55.888 1.00 15.97 94 ASP A O 1
ATOM 802 N N . ARG A 1 95 ? 30.576 21.135 55.648 1.00 13.04 95 ARG A N 1
ATOM 803 C CA . ARG A 1 95 ? 31.087 21.745 56.898 1.00 12.92 95 ARG A CA 1
ATOM 804 C C . ARG A 1 95 ? 30.769 20.886 58.098 1.00 12.16 95 ARG A C 1
ATOM 805 O O . ARG A 1 95 ? 31.573 20.709 59.017 1.00 13.36 95 ARG A O 1
ATOM 813 N N . ILE A 1 96 ? 29.545 20.409 58.195 1.00 12.14 96 ILE A N 1
ATOM 814 C CA . ILE A 1 96 ? 29.115 19.590 59.310 1.00 11.91 96 ILE A CA 1
ATOM 815 C C . ILE A 1 96 ? 29.885 18.298 59.367 1.00 12.33 96 ILE A C 1
ATOM 816 O O . ILE A 1 96 ? 30.372 17.864 60.415 1.00 13.21 96 ILE A O 1
ATOM 821 N N . MET A 1 97 ? 30.082 17.659 58.219 1.00 13.36 97 MET A N 1
ATOM 822 C CA . MET A 1 97 ? 30.885 16.440 58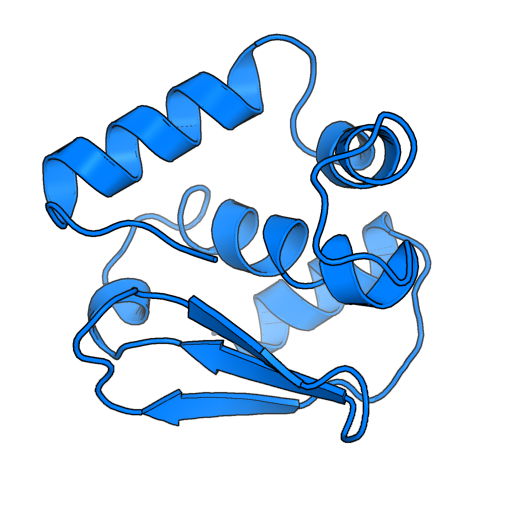.165 1.00 14.70 97 MET A CA 1
ATOM 823 C C . MET A 1 97 ? 32.331 16.706 58.558 1.00 14.69 97 MET A C 1
ATOM 824 O O . MET A 1 97 ? 32.894 15.882 59.279 1.00 15.20 97 MET A O 1
ATOM 829 N N . THR A 1 98 ? 32.914 17.814 58.122 1.00 14.89 98 THR A N 1
ATOM 830 C CA . THR A 1 98 ? 34.287 18.118 58.529 1.00 16.30 98 THR A CA 1
ATOM 831 C C . THR A 1 98 ? 34.368 18.191 60.037 1.00 15.96 98 THR A C 1
ATOM 832 O O . THR A 1 98 ? 35.293 17.693 60.658 1.00 16.93 98 THR A O 1
ATOM 836 N N . LYS A 1 99 ? 33.380 18.885 60.626 1.00 14.19 99 LYS A N 1
ATOM 837 C CA . LYS A 1 99 ? 33.461 19.111 62.055 1.00 15.48 99 LYS A CA 1
ATOM 838 C C . LYS A 1 99 ? 33.223 17.862 62.872 1.00 14.56 99 LYS A C 1
ATOM 839 O O . LYS A 1 99 ? 33.904 17.543 63.823 1.00 18.09 99 LYS A O 1
ATOM 845 N N . LEU A 1 100 ? 32.123 17.150 62.555 1.00 13.73 100 LEU A N 1
ATOM 846 C CA . LEU A 1 100 ? 31.638 16.096 63.408 1.00 14.21 100 LEU A CA 1
ATOM 847 C C . LEU A 1 100 ? 32.024 14.701 62.946 1.00 15.25 100 LEU A C 1
ATOM 848 O O . LEU A 1 100 ? 31.916 13.771 63.755 1.00 18.10 100 LEU A O 1
ATOM 853 N N . GLN A 1 101 ? 32.435 14.558 61.694 1.00 14.20 101 GLN A N 1
ATOM 854 C CA . GLN A 1 101 ? 32.863 13.298 61.121 1.00 15.12 101 GLN A CA 1
ATOM 855 C C . GLN A 1 101 ? 31.774 12.252 61.178 1.00 15.92 101 GLN A C 1
ATOM 856 O O . GLN A 1 101 ? 32.052 11.083 61.282 1.00 24.50 101 GLN A O 1
ATOM 862 N N . ARG A 1 102 ? 30.555 12.696 61.103 1.00 15.93 102 ARG A N 1
ATOM 863 C CA . ARG A 1 102 ? 29.332 11.886 61.206 1.00 18.89 102 ARG A CA 1
ATOM 864 C C . ARG A 1 102 ? 28.322 12.557 60.290 1.00 20.68 102 ARG A C 1
ATOM 865 O O . ARG A 1 102 ? 28.367 13.773 60.066 1.00 22.54 102 ARG A O 1
ATOM 873 N N . ASN A 1 103 ? 27.414 11.748 59.795 1.00 27.98 103 ASN A N 1
ATOM 874 C CA . ASN A 1 103 ? 26.406 11.961 58.816 1.00 29.38 103 ASN A CA 1
ATOM 875 C C . ASN A 1 10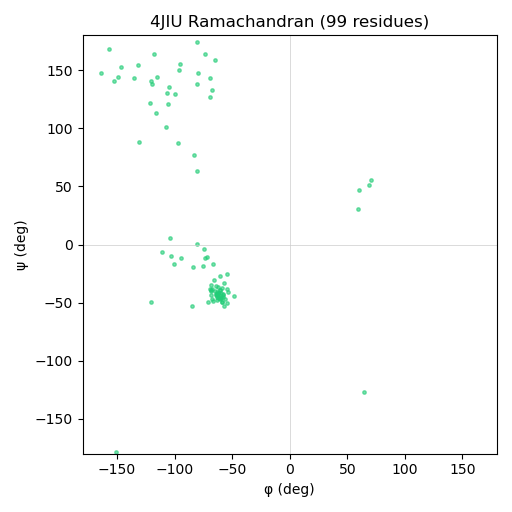3 ? 25.062 12.302 59.463 1.00 26.49 103 ASN A C 1
ATOM 876 O O . ASN A 1 103 ? 24.853 11.762 60.560 1.00 19.92 103 ASN A O 1
ATOM 881 N N . MET A 1 104 ? 24.099 13.070 58.940 1.00 25.32 104 MET A N 1
ATOM 882 C CA . MET A 1 104 ? 22.702 13.086 59.364 1.00 19.29 104 MET A CA 1
ATOM 883 C C . MET A 1 104 ? 21.921 12.160 58.456 1.00 18.29 104 MET A C 1
ATOM 884 O O . MET A 1 104 ? 22.378 12.041 57.290 1.00 25.00 104 MET A O 1
ATOM 893 N N . VAL A 1 105 ? 20.801 11.636 58.909 1.00 13.17 105 VAL A N 1
ATOM 894 C CA . VAL A 1 105 ? 19.967 10.831 58.009 1.00 12.82 105 VAL A CA 1
ATOM 895 C C . VAL A 1 105 ? 19.228 11.790 57.066 1.00 12.30 105 VAL A C 1
ATOM 896 O O . VAL A 1 105 ? 19.265 11.575 55.821 1.00 12.27 105 VAL A O 1
#

Organism: Pyrococcus abyssi (strain GE5 / Orsay) (NCBI:txid272844)

Solvent-accessible surface area: 6097 Å² total; per-residue (Å²): 127,8,107,81,30,17,115,107,0,33,90,84,2,51,34,133,67,97,7,119,35,101,56,116,115,16,181,147,9,0,0,120,29,29,82,170,159,2,15,0,16,0,9,61,25,2,54,114,9,128,128,65,11,25,30,0,0,1,0,2,0,0,0,2,1,63,28,147,32,74,164,67,26,98,46,0,52,149,14,0,90,97,42,4,92,64,156,84,5,115,69,0,33,86,106,2,80,101,115,29,120,63,102,28,81

InterPro domains:
  IPR002725 YgjP-like, metallopeptidase domain [PF01863] (2-88)

Nearest PDB structures (foldseek):
  4jiu-assembly1_A  TM=1.010E+00  e=5.846E-20  Pyrococcus abyssi GE5
  4jix-assembly1_B  TM=9.167E-01  e=3.577E-08  Methanocaldococcus jannaschii DSM 2661
  4jix-assembly1_A  TM=9.342E-01  e=2.379E-07  Methanocaldococcus jannaschii DSM 2661
  4qhi-assembly2_C  TM=8.615E-01  e=1.166E-06  Methanocaldococcus jannaschii DSM 2661
  4qhi-assembly1_B  TM=7.659E-01  e=1.489E-06  Methanocaldococcus jannaschii DSM 2661

Radius of gyration: 12.37 Å; Cα contacts (8 Å, |Δi|>4): 144; chains: 1; bounding box: 32×24×28 Å

Foldseek 3Di:
DLVVLLVVLCVLLVNDDPAAEAEDADDAAQWEDDLVVRYIYGHVVLVVDDPVLNSLLSQLRVLCNVVVHPDCDPSSVVSSCSPQPDCRSVVSQVVVCVVPVHHYD

Sequence (105 aa):
MVEDLLEHAKDILGYQRPVKVRIRPLKMSIARVSFKYGTITLDPAVLNLEEEEEMFYILIHELLAHLKAETSYHSSSSSFWREVEKVFPGERAKEIEDRIMTKLQRNMV

Secondary structure (DSSP, 8-state):
-HHHHHHHHHHHHT-----EEEE---SS-SEEEETTTTEEEE-GGGGGS-HHHHHHHHHHHHHHHHHT-SS--HHHHHHHTTTS-TTHHHHHHHHHHHHHS----

CATH classification: 3.30.2010.10